Protein AF-A0A2D9HUC7-F1 (afdb_monomer)

Radius of gyration: 32.08 Å; Cα contacts (8 Å, |Δi|>4): 71; chains: 1; bounding box: 80×39×80 Å

pLDDT: mean 80.87, std 11.05, range [47.53, 96.94]

Sequence (174 aa):
MLSDFITTWKFVIKRSLSHARLLVSVVIGVLLAAAILSGTVIYFNSLKEIALDASLDAMPSNDLDIVSKAVRGPTTVGEYEKVSNLIVGEATRNIGWFSKNLISGGSSATFFLTKPGKEDQAGKDNARAYFLFSSDLNEHAGLIDGGKIPDNSNNQRDQNSTLVIEALISEEAA

Solvent-accessible surface area (backbone atoms only — not comparable to full-atom values): 11154 Å² total; per-residue (Å²): 109,74,66,56,51,54,54,51,49,53,50,52,50,56,56,48,62,75,46,40,75,61,51,52,55,50,52,51,52,51,49,52,52,50,49,50,59,52,46,53,54,52,52,52,50,52,51,51,49,54,52,48,53,57,54,55,72,70,47,62,70,85,82,70,65,81,87,85,77,72,95,66,78,61,91,46,71,71,49,37,53,54,52,50,52,50,52,52,51,51,45,48,72,76,45,41,92,81,50,92,77,83,88,52,67,52,69,55,72,82,41,52,59,62,61,93,96,38,68,94,52,43,63,76,59,84,52,67,47,64,55,72,53,45,84,57,42,74,82,79,49,81,91,72,94,70,93,69,81,63,74,74,87,74,68,71,84,49,96,85,55,82,89,80,84,72,79,88,73,54,84,93,77,110

Mean predicted aligned er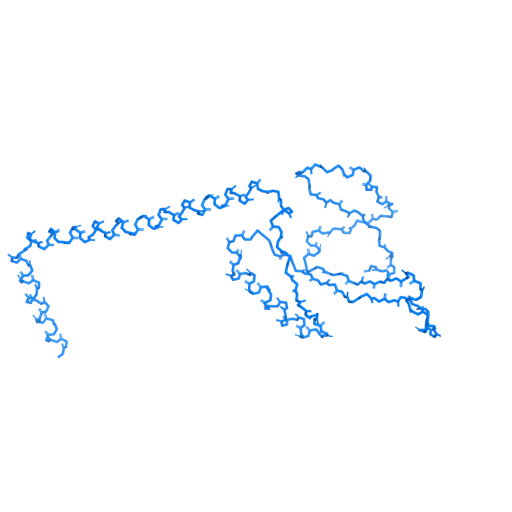ror: 13.74 Å

Structure (mmCIF, N/CA/C/O backbone):
data_AF-A0A2D9HUC7-F1
#
_entry.id   AF-A0A2D9HUC7-F1
#
loop_
_atom_site.group_PDB
_atom_site.id
_atom_site.type_symbol
_atom_site.label_atom_id
_atom_site.label_alt_id
_atom_site.label_comp_id
_atom_site.label_asym_id
_atom_site.label_entity_id
_atom_site.label_seq_id
_atom_site.pdbx_PDB_ins_code
_atom_site.Cartn_x
_atom_site.Cartn_y
_atom_site.Cartn_z
_atom_site.occupancy
_atom_site.B_iso_or_equiv
_atom_site.auth_seq_id
_atom_site.auth_comp_id
_atom_site.auth_asym_id
_atom_site.auth_atom_id
_atom_site.pdbx_PDB_model_num
ATOM 1 N N . MET A 1 1 ? -48.111 -18.598 19.010 1.00 60.09 1 MET A N 1
ATOM 2 C CA . MET A 1 1 ? -46.692 -18.184 18.877 1.00 60.09 1 MET A CA 1
ATOM 3 C C . MET A 1 1 ? -46.486 -16.686 19.090 1.00 60.09 1 MET A C 1
ATOM 5 O O . MET A 1 1 ? -45.913 -16.333 20.109 1.00 60.09 1 MET A O 1
ATOM 9 N N . LEU A 1 2 ? -46.966 -15.792 18.210 1.00 67.19 2 LEU A N 1
ATOM 10 C CA . LEU A 1 2 ? -46.852 -14.331 18.419 1.00 67.19 2 LEU A CA 1
ATOM 11 C C . LEU A 1 2 ? -47.667 -13.827 19.625 1.00 67.19 2 LEU A C 1
ATOM 13 O O . LEU A 1 2 ? -47.196 -12.984 20.383 1.00 67.19 2 LEU A O 1
ATOM 17 N N . SER A 1 3 ? -48.866 -14.381 19.832 1.00 73.56 3 SER A N 1
ATOM 18 C CA . SER A 1 3 ? -49.726 -14.083 20.985 1.00 73.56 3 SER A CA 1
ATOM 19 C C . SER A 1 3 ? -49.050 -14.432 22.309 1.00 73.56 3 SER A C 1
ATOM 21 O O . SER A 1 3 ? -49.000 -13.598 23.206 1.00 73.56 3 SER A O 1
ATOM 23 N N . ASP A 1 4 ? -48.466 -15.628 22.391 1.00 77.25 4 ASP A N 1
ATOM 24 C CA . ASP A 1 4 ? -47.838 -16.148 23.608 1.00 77.25 4 ASP A CA 1
ATOM 25 C C . ASP A 1 4 ? -46.614 -15.307 23.981 1.00 77.25 4 ASP A C 1
ATOM 27 O O . ASP A 1 4 ? -46.456 -14.924 25.137 1.00 77.25 4 ASP A O 1
ATOM 31 N N . PHE A 1 5 ? -45.817 -14.910 22.983 1.00 82.19 5 PHE A N 1
ATOM 32 C CA . PHE A 1 5 ? -44.678 -14.011 23.163 1.00 82.19 5 PHE A CA 1
ATOM 33 C C . PHE A 1 5 ? -45.097 -12.654 23.745 1.00 82.19 5 PHE A C 1
ATOM 35 O O . PHE A 1 5 ? -44.497 -12.178 24.707 1.00 82.19 5 PHE A O 1
ATOM 42 N N . ILE 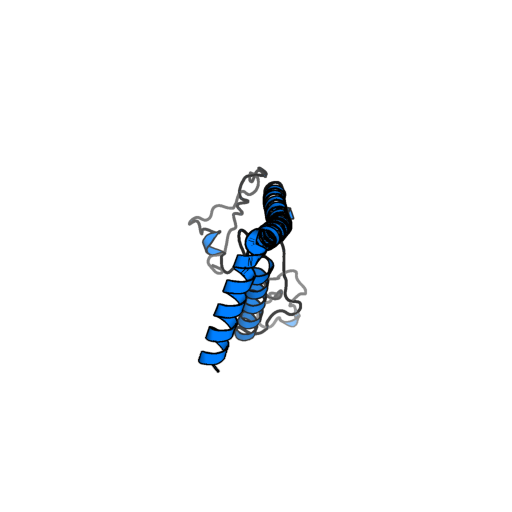A 1 6 ? -46.165 -12.048 23.219 1.00 83.75 6 ILE A N 1
ATOM 43 C CA . ILE A 1 6 ? -46.682 -10.756 23.698 1.00 83.75 6 ILE A CA 1
ATOM 44 C C . ILE A 1 6 ? -47.214 -10.873 25.133 1.00 83.75 6 ILE A C 1
ATOM 46 O O . ILE A 1 6 ? -47.007 -9.972 25.954 1.00 83.75 6 ILE A O 1
ATOM 50 N N . THR A 1 7 ? -47.883 -11.979 25.467 1.00 80.88 7 THR A N 1
ATOM 51 C CA . THR A 1 7 ? -48.396 -12.217 26.821 1.00 80.88 7 THR A CA 1
ATOM 52 C C . THR A 1 7 ? -47.258 -12.429 27.821 1.00 80.88 7 THR A C 1
ATOM 54 O O . THR A 1 7 ? -47.273 -11.827 28.898 1.00 80.88 7 THR A O 1
ATOM 57 N N . THR A 1 8 ? -46.230 -13.202 27.456 1.00 84.19 8 THR A N 1
ATOM 58 C CA . THR A 1 8 ? -45.024 -13.382 28.277 1.00 84.19 8 THR A CA 1
ATOM 59 C C . THR A 1 8 ? -44.275 -12.061 28.462 1.00 84.19 8 THR A C 1
ATOM 61 O O . THR A 1 8 ? -43.899 -11.721 29.584 1.00 84.19 8 THR A O 1
ATOM 64 N N . TRP A 1 9 ? -44.139 -11.255 27.407 1.00 84.31 9 TRP A N 1
ATOM 65 C CA . TRP A 1 9 ? -43.474 -9.950 27.456 1.00 84.31 9 TRP A CA 1
ATOM 66 C C . TRP A 1 9 ? -44.181 -8.967 28.396 1.00 84.31 9 TRP A C 1
ATOM 68 O O . TRP A 1 9 ? -43.540 -8.306 29.216 1.00 84.31 9 TRP A O 1
ATOM 78 N N . LYS A 1 10 ? -45.520 -8.921 28.363 1.00 83.06 10 LYS A N 1
ATOM 79 C CA . LYS A 1 10 ? -46.316 -8.134 29.321 1.00 83.06 10 LYS A CA 1
ATOM 80 C C . LYS A 1 10 ? -46.070 -8.562 30.768 1.00 83.06 10 LYS A C 1
ATOM 82 O O . LYS A 1 10 ? -46.000 -7.706 31.652 1.00 83.06 10 LYS A O 1
ATOM 87 N N . PHE A 1 11 ? -45.927 -9.862 31.019 1.00 82.56 11 PHE A N 1
ATOM 88 C CA . PHE A 1 11 ? -45.683 -10.386 32.362 1.00 82.56 11 PHE A CA 1
ATOM 89 C C . PHE A 1 11 ? -44.276 -10.037 32.871 1.00 82.56 11 PHE A C 1
ATOM 91 O O . PHE A 1 11 ? -44.123 -9.607 34.016 1.00 82.56 11 PHE A O 1
ATOM 98 N N . VAL A 1 12 ? -43.261 -10.141 32.005 1.00 82.81 12 VAL A N 1
ATOM 99 C CA . VAL A 1 12 ? -41.871 -9.762 32.308 1.00 82.81 12 VAL A CA 1
ATOM 100 C C . VAL A 1 12 ? -41.762 -8.268 32.607 1.00 82.81 12 VAL A C 1
ATOM 102 O O . VAL A 1 12 ? -41.194 -7.905 33.634 1.00 82.81 12 VAL A O 1
ATOM 105 N N . ILE A 1 13 ? -42.372 -7.402 31.789 1.00 82.94 13 ILE A N 1
ATOM 106 C CA . ILE A 1 13 ? -42.392 -5.951 32.037 1.00 82.94 13 ILE A CA 1
ATOM 107 C C . ILE A 1 13 ? -43.073 -5.638 33.375 1.00 82.94 13 ILE A C 1
ATOM 109 O O . ILE A 1 13 ? -42.517 -4.905 34.192 1.00 82.94 13 ILE A O 1
ATOM 113 N N . LYS A 1 14 ? -44.253 -6.214 33.640 1.00 80.94 14 LYS A N 1
ATOM 114 C CA . LYS A 1 14 ? -45.001 -5.959 34.883 1.00 80.94 14 LYS A CA 1
ATOM 115 C C . LYS A 1 14 ? -44.211 -6.388 36.126 1.00 80.94 14 LYS A C 1
ATOM 117 O O . LYS A 1 14 ? -44.206 -5.676 37.128 1.00 80.94 14 LYS A O 1
ATOM 122 N N . ARG A 1 15 ? -43.501 -7.519 36.050 1.00 77.19 15 ARG A N 1
ATOM 123 C CA . ARG A 1 15 ? -42.634 -8.024 37.128 1.00 77.19 15 ARG A CA 1
ATOM 124 C C . ARG A 1 15 ? -41.344 -7.207 37.280 1.00 77.19 15 ARG A C 1
ATOM 126 O O . ARG A 1 15 ? -40.914 -6.967 38.403 1.00 77.19 15 ARG A O 1
ATOM 133 N N . SER A 1 16 ? -40.780 -6.732 36.173 1.00 77.81 16 SER A N 1
ATOM 134 C CA . SER A 1 16 ? -39.625 -5.826 36.121 1.00 77.81 16 SER A CA 1
ATOM 135 C C . SER A 1 16 ? -39.923 -4.480 36.797 1.00 77.81 16 SER A C 1
ATOM 137 O O . SER A 1 16 ? -39.138 -4.017 37.623 1.00 77.81 16 SER A O 1
ATOM 139 N N . LEU A 1 17 ? -41.098 -3.889 36.541 1.00 77.44 17 LEU A N 1
ATOM 140 C CA . LEU A 1 17 ? -41.557 -2.658 37.204 1.00 77.44 17 LEU A CA 1
ATOM 141 C C . LEU A 1 17 ? -41.738 -2.825 38.722 1.00 77.44 17 LEU A C 1
ATOM 143 O O . LEU A 1 17 ? -41.440 -1.902 39.475 1.00 77.44 17 LEU A O 1
ATOM 147 N N . SER A 1 18 ? -42.161 -4.006 39.186 1.00 79.06 18 SER A N 1
ATOM 148 C CA . SER A 1 18 ? -42.332 -4.287 40.620 1.00 79.06 18 SER A CA 1
ATOM 149 C C . SER A 1 18 ? -41.013 -4.301 41.408 1.00 79.06 18 SER A C 1
ATOM 151 O O . SER A 1 18 ? -41.028 -4.083 42.617 1.00 79.06 18 SER A O 1
ATOM 153 N N . HIS A 1 19 ? -39.876 -4.534 40.744 1.00 80.94 19 HIS A N 1
ATOM 154 C CA . HIS A 1 19 ? -38.532 -4.489 41.336 1.00 80.94 19 HIS A CA 1
ATOM 155 C C . HIS A 1 19 ? -37.618 -3.483 40.616 1.00 80.94 19 HIS A C 1
ATOM 157 O O . HIS A 1 19 ? -36.405 -3.686 40.514 1.00 80.94 19 HIS A O 1
ATOM 163 N N . ALA A 1 20 ? -38.187 -2.369 40.141 1.00 80.81 20 ALA A N 1
ATOM 164 C CA . ALA A 1 20 ? -37.488 -1.382 39.316 1.00 80.81 20 ALA A CA 1
ATOM 165 C C . ALA A 1 20 ? -36.188 -0.854 39.948 1.00 80.81 20 ALA A C 1
ATOM 167 O O . ALA A 1 20 ? -35.207 -0.634 39.246 1.00 80.81 20 ALA A O 1
ATOM 168 N N . ARG A 1 21 ? -36.136 -0.706 41.279 1.00 85.88 21 ARG A N 1
ATOM 169 C CA . ARG A 1 21 ? -34.955 -0.176 41.981 1.00 85.88 21 ARG A CA 1
ATOM 170 C C . ARG A 1 21 ? -33.719 -1.078 41.849 1.00 85.88 21 ARG A C 1
ATOM 172 O O . ARG A 1 21 ? -32.621 -0.565 41.659 1.00 85.88 21 ARG A O 1
ATOM 179 N N . LEU A 1 22 ? -33.896 -2.401 41.912 1.00 87.31 22 LEU A N 1
ATOM 180 C CA . LEU A 1 22 ? -32.797 -3.356 41.711 1.00 87.31 22 LEU A CA 1
ATOM 181 C C . LEU A 1 22 ? -32.385 -3.416 40.240 1.00 87.31 22 LEU A C 1
ATOM 183 O O . LEU A 1 22 ? -31.197 -3.424 39.931 1.00 87.31 22 LEU A O 1
ATOM 187 N N . LEU A 1 23 ? -33.361 -3.403 39.333 1.00 87.81 23 LEU A N 1
ATOM 188 C CA . LEU A 1 23 ? -33.095 -3.503 37.903 1.00 87.81 23 LEU A CA 1
ATOM 189 C C . LEU A 1 23 ? -32.351 -2.276 37.371 1.00 87.81 23 LEU A C 1
ATOM 191 O O . LEU A 1 23 ? -31.375 -2.431 36.645 1.00 87.81 23 LEU A O 1
ATOM 195 N N . VAL A 1 24 ? -32.745 -1.070 37.789 1.00 89.62 24 VAL A N 1
ATOM 196 C CA . VAL A 1 24 ? -32.041 0.173 37.435 1.00 89.62 24 VAL A CA 1
ATOM 197 C C . VAL A 1 24 ? -30.585 0.124 37.901 1.00 89.62 24 VAL A C 1
ATOM 199 O O . VAL A 1 24 ? -29.693 0.452 37.124 1.00 89.62 24 VAL A O 1
ATOM 202 N N . SER A 1 25 ? -30.319 -0.352 39.123 1.00 93.19 25 SER A N 1
ATOM 203 C CA . SER A 1 25 ? -28.945 -0.486 39.626 1.00 93.19 25 SER A CA 1
ATOM 204 C C . SER A 1 25 ? -28.101 -1.450 38.786 1.00 93.19 25 SER A C 1
ATOM 206 O O . SER A 1 25 ? -26.932 -1.169 38.529 1.00 93.19 25 SER A O 1
ATOM 208 N N . VAL A 1 26 ? -28.674 -2.575 38.350 1.00 92.75 26 VAL A N 1
ATOM 209 C CA . VAL A 1 26 ? -27.978 -3.559 37.505 1.00 92.75 26 VAL A CA 1
ATOM 210 C C . VAL A 1 26 ? -27.717 -2.983 36.114 1.00 92.75 26 VAL A C 1
ATOM 212 O O . VAL A 1 26 ? -26.601 -3.079 35.612 1.00 92.75 26 VAL A O 1
ATOM 215 N N . VAL A 1 27 ? -28.716 -2.337 35.507 1.00 94.69 27 VAL A N 1
ATOM 216 C CA . VAL A 1 27 ? -28.594 -1.732 34.173 1.00 94.69 27 VAL A CA 1
ATOM 217 C C . VAL A 1 27 ? -27.531 -0.637 34.157 1.00 94.69 27 VAL A C 1
ATOM 219 O O . VAL A 1 27 ? -26.724 -0.602 33.233 1.00 94.69 27 VAL A O 1
ATOM 222 N N . ILE A 1 28 ? -27.475 0.213 35.187 1.00 96.50 28 ILE A N 1
ATOM 223 C CA . ILE A 1 28 ? -26.427 1.236 35.317 1.00 96.50 28 ILE A CA 1
ATOM 224 C C . ILE A 1 28 ? -25.044 0.585 35.410 1.00 96.50 28 ILE A C 1
ATOM 226 O O . ILE A 1 28 ? -24.126 1.027 34.726 1.00 96.50 28 ILE A O 1
ATOM 230 N N . GLY A 1 29 ? -24.890 -0.479 36.205 1.00 96.44 29 GLY A N 1
ATOM 231 C CA . GLY A 1 29 ? -23.619 -1.199 36.319 1.00 96.44 29 GLY A CA 1
ATOM 232 C C . GLY A 1 29 ? -23.163 -1.812 34.993 1.00 96.44 29 GLY A C 1
ATOM 233 O O . GLY A 1 29 ? -22.006 -1.660 34.610 1.00 96.44 29 GLY A O 1
ATOM 234 N N . VAL A 1 30 ? -24.082 -2.445 34.258 1.00 96.56 30 VAL A N 1
ATOM 235 C CA . VAL A 1 30 ? -23.797 -3.018 32.933 1.00 96.56 30 VAL A CA 1
ATOM 236 C C . VAL A 1 30 ? -23.448 -1.926 31.921 1.00 96.56 30 VAL A C 1
ATOM 238 O O . VAL A 1 30 ? -22.483 -2.086 31.181 1.00 96.56 30 VAL A O 1
ATOM 241 N N . LEU A 1 31 ? -24.178 -0.805 31.908 1.00 96.94 31 LEU A N 1
ATOM 242 C CA . LEU A 1 31 ? -23.880 0.331 31.032 1.00 96.94 31 LEU A CA 1
ATOM 243 C C . LEU A 1 31 ? -22.513 0.936 31.334 1.00 96.94 31 LEU A C 1
ATOM 245 O O . LEU A 1 31 ? -21.751 1.189 30.409 1.00 96.94 31 LEU A O 1
ATOM 249 N N . LEU A 1 32 ? -22.187 1.137 32.612 1.00 96.50 32 LEU A N 1
ATOM 250 C CA . LEU A 1 32 ? -20.893 1.666 33.026 1.00 96.50 32 LEU A CA 1
ATOM 251 C C . LEU A 1 32 ? -19.760 0.721 32.604 1.00 96.50 32 LEU A C 1
ATOM 253 O O . LEU A 1 32 ? -18.780 1.163 32.012 1.00 96.50 32 LEU A O 1
ATOM 257 N N . ALA A 1 33 ? -19.915 -0.582 32.851 1.00 96.19 33 ALA A N 1
ATOM 258 C CA . ALA A 1 33 ? -18.937 -1.586 32.449 1.00 96.19 33 ALA A CA 1
ATOM 259 C C . ALA A 1 33 ? -18.764 -1.635 30.922 1.00 96.19 33 ALA A C 1
ATOM 261 O O . ALA A 1 33 ? -17.635 -1.634 30.436 1.00 96.19 33 ALA A O 1
ATOM 262 N N . ALA A 1 34 ? -19.863 -1.623 30.163 1.00 95.81 34 ALA A N 1
ATOM 263 C CA . ALA A 1 34 ? -19.833 -1.614 28.702 1.00 95.81 34 ALA A CA 1
ATOM 264 C C . ALA A 1 34 ? -19.201 -0.328 28.147 1.00 95.81 34 ALA A C 1
ATOM 266 O O . ALA A 1 34 ? -18.400 -0.394 27.216 1.00 95.81 34 ALA A O 1
ATOM 267 N N . ALA A 1 35 ? -19.512 0.828 28.739 1.00 96.00 35 ALA A N 1
ATOM 268 C CA . ALA A 1 35 ? -18.949 2.114 28.348 1.00 96.00 35 ALA A CA 1
ATOM 269 C C . ALA A 1 35 ? -17.443 2.180 28.613 1.00 96.00 35 ALA A C 1
ATOM 271 O O . ALA A 1 35 ? -16.702 2.630 27.747 1.00 96.00 35 ALA A O 1
ATOM 272 N N . ILE A 1 36 ? -16.976 1.695 29.768 1.00 95.81 36 ILE A N 1
ATOM 273 C CA . ILE A 1 36 ? -15.542 1.637 30.078 1.00 95.81 36 ILE A CA 1
ATOM 274 C C . ILE A 1 36 ? -14.841 0.664 29.124 1.00 95.81 36 ILE A C 1
ATOM 276 O O . ILE A 1 36 ? -13.861 1.038 28.485 1.00 95.81 36 ILE A O 1
ATOM 280 N N . LEU A 1 37 ? -15.369 -0.555 28.965 1.00 94.94 37 LEU A N 1
ATOM 281 C CA . LEU A 1 37 ? -14.758 -1.582 28.118 1.00 94.94 37 LEU A CA 1
ATOM 282 C C . LEU A 1 37 ? -14.671 -1.137 26.650 1.00 94.94 37 LEU A C 1
ATOM 284 O O . LEU A 1 37 ? -13.626 -1.285 26.021 1.00 94.94 37 LEU A O 1
ATOM 288 N N . SER A 1 38 ? -15.746 -0.555 26.112 1.00 95.88 38 SER A N 1
ATOM 289 C CA . SER A 1 38 ? -15.761 -0.036 24.741 1.00 95.88 38 SER A CA 1
ATOM 290 C C . SER A 1 38 ? -14.935 1.244 24.607 1.00 95.88 38 SER A C 1
ATOM 292 O O . SER A 1 38 ? -14.229 1.420 23.617 1.00 95.88 38 SER A O 1
ATOM 294 N N . GLY A 1 39 ? -15.017 2.140 25.590 1.00 94.69 39 GLY A N 1
ATOM 295 C CA . GLY A 1 39 ? -14.351 3.438 25.570 1.00 94.69 39 GLY A CA 1
ATOM 296 C C . GLY A 1 39 ? -12.834 3.311 25.584 1.00 94.69 39 GLY A C 1
ATOM 297 O O . GLY A 1 39 ? -12.167 3.970 24.793 1.00 94.69 39 GLY A O 1
ATOM 298 N N . THR A 1 40 ? -12.280 2.421 26.414 1.00 94.75 40 THR A N 1
ATOM 299 C CA . THR A 1 40 ? -10.829 2.194 26.469 1.00 94.75 40 THR A CA 1
ATOM 300 C C . THR A 1 40 ? -10.288 1.638 25.155 1.00 94.75 40 THR A C 1
ATOM 302 O O . THR A 1 40 ? -9.250 2.105 24.693 1.00 94.75 40 THR A O 1
ATOM 305 N N . VAL A 1 41 ? -10.986 0.684 24.528 1.00 94.50 41 VAL A N 1
ATOM 306 C CA . VAL A 1 41 ? -10.555 0.106 23.244 1.00 94.50 41 VAL A CA 1
ATOM 307 C C . VAL A 1 41 ? -10.551 1.164 22.143 1.00 94.50 41 VAL A C 1
ATOM 309 O O . VAL A 1 41 ? -9.572 1.273 21.408 1.00 94.50 41 VAL A O 1
ATOM 312 N N . ILE A 1 42 ? -11.614 1.970 22.050 1.00 94.44 42 ILE A N 1
ATOM 313 C CA . ILE A 1 42 ? -11.708 3.043 21.052 1.00 94.44 42 ILE A CA 1
ATOM 314 C C . ILE A 1 42 ? -10.616 4.088 21.294 1.00 94.44 42 ILE A C 1
ATOM 316 O O . ILE A 1 42 ? -9.854 4.389 20.383 1.00 94.44 42 ILE A O 1
ATOM 320 N N . TYR A 1 43 ? -10.485 4.578 22.529 1.00 95.25 43 TYR A N 1
ATOM 321 C CA . TYR A 1 43 ? -9.480 5.576 22.896 1.00 95.25 43 TYR A CA 1
ATOM 322 C C . TYR A 1 43 ? -8.055 5.109 22.580 1.00 95.25 43 TYR A C 1
ATOM 324 O O . TYR A 1 43 ? -7.281 5.843 21.969 1.00 95.25 43 TYR A O 1
ATOM 332 N N . PHE A 1 44 ? -7.710 3.876 22.964 1.0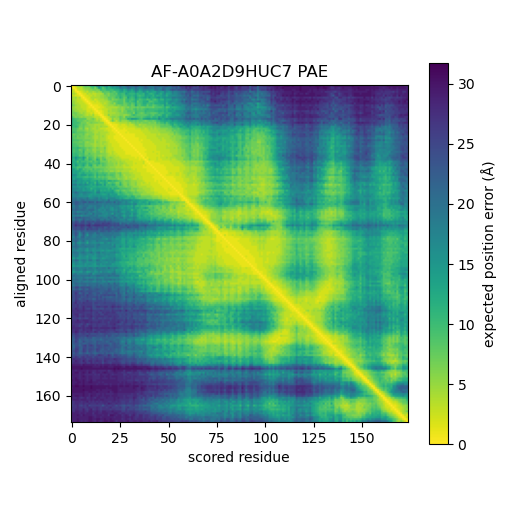0 94.00 44 PHE A N 1
ATOM 333 C CA . PHE A 1 44 ? -6.380 3.328 22.711 1.00 94.00 44 PHE A CA 1
ATOM 334 C C . PHE A 1 44 ? -6.110 3.151 21.216 1.00 94.00 44 PHE A C 1
ATOM 336 O O . PHE A 1 44 ? -5.021 3.483 20.752 1.00 94.00 44 PHE A O 1
ATOM 343 N N . ASN A 1 45 ? -7.096 2.670 20.453 1.00 92.56 45 ASN A N 1
ATOM 344 C CA . ASN A 1 45 ? -6.958 2.536 19.005 1.00 92.56 45 ASN A CA 1
ATOM 345 C C . ASN A 1 45 ? -6.731 3.892 18.335 1.00 92.56 45 ASN A C 1
ATOM 347 O O . ASN A 1 45 ? -5.803 4.002 17.540 1.00 92.56 45 ASN A O 1
ATOM 351 N N . SER A 1 46 ? -7.493 4.923 18.708 1.00 93.56 46 SER A N 1
ATOM 352 C CA . SER A 1 46 ? -7.307 6.274 18.173 1.00 93.56 46 SER A CA 1
ATOM 353 C C . SER A 1 46 ? -5.942 6.856 18.536 1.00 93.56 46 SER A C 1
ATOM 355 O O . SER A 1 46 ? -5.274 7.431 17.685 1.00 93.56 46 SER A O 1
ATOM 357 N N . LEU A 1 47 ? -5.482 6.677 19.779 1.00 94.25 47 LEU A N 1
ATOM 358 C CA . LEU A 1 47 ? -4.160 7.156 20.186 1.00 94.25 47 LEU A CA 1
ATOM 359 C C . LEU A 1 47 ? -3.039 6.443 19.417 1.00 94.25 47 LEU A C 1
ATOM 361 O O . LEU A 1 47 ? -2.073 7.081 19.006 1.00 94.25 47 LEU A O 1
ATOM 365 N N . LYS A 1 48 ? -3.178 5.130 19.200 1.00 90.19 48 LYS A N 1
ATOM 366 C CA . LYS A 1 48 ? -2.231 4.334 18.411 1.00 90.19 48 LYS A CA 1
ATOM 367 C C . LYS A 1 48 ? -2.190 4.791 16.954 1.00 90.19 48 LYS A C 1
ATOM 369 O O . LYS A 1 48 ? -1.111 4.860 16.384 1.00 90.19 48 LYS A O 1
ATOM 374 N N . GLU A 1 49 ? -3.345 5.079 16.365 1.00 89.94 49 GLU A N 1
ATOM 375 C CA . GLU A 1 49 ? -3.461 5.567 14.990 1.00 89.94 49 GLU A CA 1
ATOM 376 C C . GLU A 1 49 ? -2.791 6.934 14.825 1.00 89.94 49 GLU A C 1
ATOM 378 O O . GLU A 1 49 ? -1.928 7.079 13.967 1.00 89.94 49 GLU A O 1
ATOM 383 N N . ILE A 1 50 ? -3.071 7.885 15.723 1.00 92.44 50 ILE A N 1
ATOM 384 C CA . ILE A 1 50 ? -2.419 9.206 15.731 1.00 92.44 50 ILE A CA 1
ATOM 385 C C . ILE A 1 50 ? -0.902 9.073 15.910 1.00 92.44 50 ILE A C 1
ATOM 387 O O . ILE A 1 50 ? -0.128 9.751 15.241 1.00 92.44 50 ILE A O 1
ATOM 391 N N . ALA A 1 51 ? -0.460 8.201 16.819 1.00 91.75 51 ALA A N 1
ATOM 392 C CA . ALA A 1 51 ? 0.963 7.982 17.050 1.00 91.75 51 ALA A CA 1
ATOM 393 C C . ALA A 1 51 ? 1.654 7.325 15.846 1.00 91.75 51 ALA A C 1
ATOM 395 O O . ALA A 1 51 ? 2.805 7.651 15.562 1.00 91.75 51 ALA A O 1
ATOM 396 N N . LEU A 1 52 ? 0.974 6.408 15.150 1.00 88.75 52 LEU A N 1
ATOM 397 C CA . LEU A 1 52 ? 1.489 5.775 13.940 1.00 88.75 52 LEU A CA 1
ATOM 398 C C . LEU A 1 52 ? 1.635 6.802 12.821 1.00 88.75 52 LEU A C 1
ATOM 400 O O . LEU A 1 52 ? 2.708 6.884 12.239 1.00 88.75 52 LEU A O 1
ATOM 404 N N . ASP A 1 53 ? 0.602 7.604 12.578 1.00 87.31 53 ASP A N 1
ATOM 405 C CA . ASP A 1 53 ? 0.606 8.650 11.554 1.00 87.31 53 ASP A CA 1
ATOM 406 C C . ASP A 1 53 ? 1.739 9.658 11.797 1.00 87.31 53 ASP A C 1
ATOM 408 O O . ASP A 1 53 ? 2.594 9.868 10.941 1.00 87.31 53 ASP A O 1
ATOM 412 N N . ALA A 1 54 ? 1.863 10.151 13.034 1.00 88.50 54 ALA A N 1
ATOM 413 C CA . ALA A 1 54 ? 2.955 11.042 13.424 1.00 88.50 54 ALA A CA 1
ATOM 414 C C . ALA A 1 54 ? 4.347 10.394 13.293 1.00 88.50 54 ALA A C 1
ATOM 416 O O . ALA A 1 54 ? 5.320 11.077 12.979 1.00 88.50 54 ALA A O 1
ATOM 417 N N . SER A 1 55 ? 4.461 9.086 13.549 1.00 87.88 55 SER A N 1
ATOM 418 C CA . SER A 1 55 ? 5.732 8.363 13.411 1.00 87.88 55 SER A CA 1
ATOM 419 C C . SER A 1 55 ? 6.109 8.147 11.947 1.00 87.88 55 SER A C 1
ATOM 421 O O . SER A 1 55 ? 7.286 8.248 11.610 1.00 87.88 55 SER A O 1
ATOM 423 N N . LEU A 1 56 ? 5.126 7.855 11.089 1.00 85.62 56 LEU A N 1
ATOM 424 C CA . LEU A 1 56 ? 5.323 7.705 9.650 1.00 85.62 56 LEU A CA 1
ATOM 425 C C . LEU A 1 56 ? 5.692 9.053 9.017 1.00 85.62 56 LEU A C 1
ATOM 427 O O . LEU A 1 56 ? 6.666 9.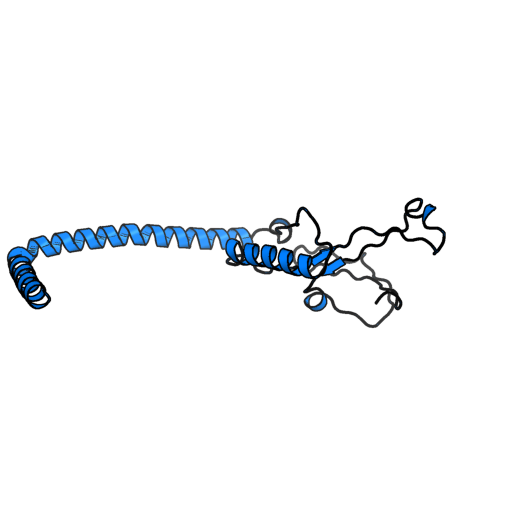121 8.282 1.00 85.62 56 LEU A O 1
ATOM 431 N N . ASP A 1 57 ? 5.004 10.142 9.359 1.00 83.69 57 ASP A N 1
ATOM 432 C CA . ASP A 1 57 ? 5.304 11.472 8.807 1.00 83.69 57 ASP A CA 1
ATOM 433 C C . ASP A 1 57 ? 6.673 12.030 9.238 1.00 83.69 57 ASP A C 1
ATOM 435 O O . ASP A 1 57 ? 7.245 12.871 8.545 1.00 83.69 57 ASP A O 1
ATOM 439 N N . ALA A 1 58 ? 7.220 11.573 10.368 1.00 86.38 58 ALA A N 1
ATOM 440 C CA . ALA A 1 58 ? 8.542 11.983 10.838 1.00 86.38 58 ALA A CA 1
ATOM 441 C C . ALA A 1 58 ? 9.705 11.234 10.157 1.00 86.38 58 ALA A C 1
ATOM 443 O O . ALA A 1 58 ? 10.855 11.667 10.277 1.00 86.38 58 ALA A O 1
ATOM 444 N N . MET A 1 59 ? 9.445 10.108 9.483 1.00 82.88 59 MET A N 1
ATOM 445 C CA . MET A 1 59 ? 10.477 9.334 8.789 1.00 82.88 59 MET A CA 1
ATOM 446 C C . MET A 1 59 ? 10.717 9.867 7.368 1.00 82.88 59 MET A C 1
ATOM 448 O O . MET A 1 59 ? 9.777 10.284 6.692 1.00 82.88 59 MET A O 1
ATOM 452 N N . PRO A 1 60 ? 11.969 9.843 6.875 1.00 78.69 60 PRO A N 1
ATOM 453 C CA . PRO A 1 60 ? 12.257 10.203 5.493 1.00 78.69 60 PRO A CA 1
ATOM 454 C C . PRO A 1 60 ? 11.581 9.215 4.531 1.00 78.69 60 PRO A C 1
ATOM 456 O O . PRO A 1 60 ? 11.623 8.006 4.750 1.00 78.69 60 PRO A O 1
ATOM 459 N N . SER A 1 61 ? 11.003 9.720 3.436 1.00 71.62 61 SER A N 1
ATOM 460 C CA . SER A 1 61 ? 10.165 8.930 2.514 1.00 71.62 61 SER A CA 1
ATOM 461 C C . SER A 1 61 ? 10.834 7.646 2.009 1.00 71.62 61 SER A C 1
ATOM 463 O O . SER A 1 61 ? 10.189 6.610 1.925 1.00 71.62 61 SER A O 1
ATOM 465 N N . ASN A 1 62 ? 12.144 7.688 1.753 1.00 71.62 62 ASN A N 1
ATOM 466 C CA . ASN A 1 62 ? 12.908 6.550 1.234 1.00 71.62 62 ASN A CA 1
ATOM 467 C C . ASN A 1 62 ? 13.020 5.369 2.223 1.00 71.62 62 ASN A C 1
ATOM 469 O O . ASN A 1 62 ? 13.277 4.245 1.801 1.00 71.62 62 ASN A O 1
ATOM 473 N N . ASP A 1 63 ? 12.827 5.604 3.525 1.00 77.44 63 ASP A N 1
ATOM 474 C CA . ASP A 1 63 ? 12.867 4.548 4.549 1.00 77.44 63 ASP A CA 1
ATOM 475 C C . ASP A 1 63 ? 11.490 3.883 4.754 1.00 77.44 63 ASP A C 1
ATOM 477 O O . ASP A 1 63 ? 11.393 2.836 5.396 1.00 77.44 63 ASP A O 1
ATOM 481 N N . LEU A 1 64 ? 10.428 4.471 4.191 1.00 79.56 64 LEU A N 1
ATOM 482 C CA . LEU A 1 64 ? 9.050 3.967 4.247 1.00 79.56 64 LEU A CA 1
ATOM 483 C C . LEU A 1 64 ? 8.635 3.218 2.974 1.00 79.56 64 LEU A C 1
ATOM 485 O O . LEU A 1 64 ? 7.540 2.652 2.920 1.00 79.56 64 LEU A O 1
ATOM 489 N N . ASP A 1 65 ? 9.497 3.199 1.958 1.00 80.81 65 ASP A N 1
ATOM 490 C CA . ASP A 1 65 ? 9.203 2.584 0.671 1.00 80.81 65 ASP A CA 1
ATOM 491 C C . ASP A 1 65 ? 9.187 1.053 0.774 1.00 80.81 65 ASP A C 1
ATOM 493 O O . ASP A 1 65 ? 10.190 0.388 1.054 1.00 80.81 65 ASP A O 1
ATOM 497 N N . ILE A 1 66 ? 8.024 0.462 0.494 1.00 80.50 66 ILE A N 1
ATOM 498 C CA . ILE A 1 66 ? 7.841 -0.990 0.460 1.00 80.50 66 ILE A CA 1
ATOM 499 C C . ILE A 1 66 ? 7.931 -1.464 -0.989 1.00 80.50 66 ILE A C 1
ATOM 501 O O . ILE A 1 66 ? 7.027 -1.251 -1.795 1.00 80.50 66 ILE A O 1
ATOM 505 N N . VAL A 1 67 ? 9.008 -2.180 -1.313 1.00 83.38 67 VAL A N 1
ATOM 506 C CA . VAL A 1 67 ? 9.200 -2.772 -2.642 1.00 83.38 67 VAL A CA 1
ATOM 507 C C . VAL A 1 67 ? 8.724 -4.222 -2.642 1.00 83.38 67 VAL A C 1
ATOM 509 O O . VAL A 1 67 ? 9.351 -5.097 -2.045 1.00 83.38 67 VAL A O 1
ATOM 512 N N . SER A 1 68 ? 7.642 -4.495 -3.370 1.00 80.62 68 SER A N 1
ATOM 513 C CA . SER A 1 68 ? 7.147 -5.854 -3.612 1.00 80.62 68 SER A CA 1
ATOM 514 C C . SER A 1 68 ? 7.488 -6.311 -5.030 1.00 80.62 68 SER A C 1
ATOM 516 O O . SER A 1 68 ? 7.325 -5.562 -5.992 1.00 80.62 68 SER A O 1
ATOM 518 N N . LYS A 1 69 ? 7.980 -7.548 -5.174 1.00 80.25 69 LYS A N 1
ATOM 519 C CA . LYS A 1 69 ? 8.328 -8.153 -6.469 1.00 80.25 69 LYS A CA 1
ATOM 520 C C . LYS A 1 69 ? 7.797 -9.578 -6.546 1.00 80.25 69 LYS A C 1
ATOM 522 O O . LYS A 1 69 ? 7.942 -10.356 -5.605 1.00 80.25 69 LYS A O 1
ATOM 527 N N . ALA A 1 70 ? 7.226 -9.940 -7.692 1.00 78.50 70 ALA A N 1
ATOM 528 C CA . ALA A 1 70 ? 6.847 -11.321 -7.961 1.00 78.50 70 ALA A CA 1
ATOM 529 C C . ALA A 1 70 ? 8.099 -12.203 -8.108 1.00 78.50 70 ALA A C 1
ATOM 531 O O . ALA A 1 70 ? 9.048 -11.832 -8.796 1.00 78.50 70 ALA A O 1
ATOM 532 N N . VAL A 1 71 ? 8.078 -13.398 -7.505 1.00 76.44 71 VAL A N 1
ATOM 533 C CA . VAL A 1 71 ? 9.181 -14.380 -7.595 1.00 76.44 71 VAL A CA 1
ATOM 534 C C . VAL A 1 71 ? 9.409 -14.838 -9.038 1.00 76.44 71 VAL A C 1
ATOM 536 O O . VAL A 1 71 ? 10.538 -15.105 -9.443 1.00 76.44 71 VAL A O 1
ATOM 539 N N . ARG A 1 72 ? 8.336 -14.913 -9.830 1.00 74.94 72 ARG A N 1
ATOM 540 C CA . ARG A 1 72 ? 8.386 -15.240 -11.253 1.00 74.94 72 ARG A CA 1
ATOM 541 C C . ARG A 1 72 ? 7.739 -14.115 -12.047 1.00 74.94 72 ARG A C 1
ATOM 543 O O . ARG A 1 72 ? 6.576 -13.791 -11.816 1.00 74.94 72 ARG A O 1
ATOM 550 N N . GLY A 1 73 ? 8.500 -13.549 -12.981 1.00 70.12 73 GLY A N 1
ATOM 551 C CA . GLY A 1 73 ? 7.991 -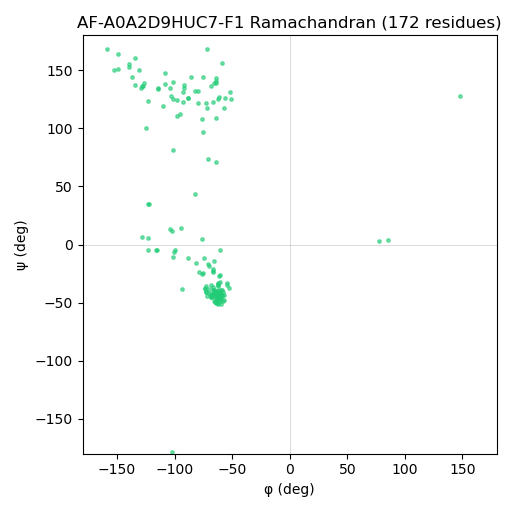12.552 -13.913 1.00 70.12 73 GLY A CA 1
ATOM 552 C C . GLY A 1 73 ? 6.949 -13.164 -14.860 1.00 70.12 73 GLY A C 1
ATOM 553 O O . GLY A 1 73 ? 7.139 -14.302 -15.304 1.00 70.12 73 GLY A O 1
ATOM 554 N N . PRO A 1 74 ? 5.855 -12.448 -15.159 1.00 77.88 74 PRO A N 1
ATOM 555 C CA . PRO A 1 74 ? 4.873 -12.889 -16.140 1.00 77.88 74 PRO A CA 1
ATOM 556 C C . PRO A 1 74 ? 5.514 -12.964 -17.527 1.00 77.88 74 PRO A C 1
ATOM 558 O O . PRO A 1 74 ? 6.320 -12.112 -17.896 1.00 77.88 74 PRO A O 1
ATOM 561 N N . THR A 1 75 ? 5.163 -13.993 -18.296 1.00 78.44 75 THR A N 1
ATOM 562 C CA . THR A 1 75 ? 5.715 -14.205 -19.648 1.00 78.44 75 THR A CA 1
ATOM 563 C C . THR A 1 75 ? 4.765 -13.769 -20.756 1.00 78.44 75 THR A C 1
ATOM 565 O O . THR A 1 75 ? 5.158 -13.675 -21.916 1.00 78.44 75 THR A O 1
ATOM 568 N N . THR A 1 76 ? 3.515 -13.477 -20.401 1.00 85.19 76 THR A N 1
ATOM 569 C CA . THR A 1 76 ? 2.467 -13.025 -21.317 1.00 85.19 76 THR A CA 1
ATOM 570 C C . THR A 1 76 ? 1.713 -11.839 -20.725 1.00 85.19 76 THR A C 1
ATOM 572 O O . THR A 1 76 ? 1.714 -11.634 -19.510 1.00 85.19 76 THR A O 1
ATOM 575 N N . VAL A 1 77 ? 1.021 -11.083 -21.579 1.00 84.56 77 VAL A N 1
ATOM 576 C CA . VAL A 1 77 ? 0.198 -9.936 -21.157 1.00 84.56 77 VAL A CA 1
ATOM 577 C C . VAL A 1 77 ? -0.910 -10.366 -20.186 1.00 84.56 77 VAL A C 1
ATOM 579 O O . VAL A 1 77 ? -1.108 -9.725 -19.160 1.00 84.56 77 VAL A O 1
ATOM 582 N N . GLY A 1 78 ? -1.579 -11.495 -20.449 1.00 87.38 78 GLY A N 1
ATOM 583 C CA . GLY A 1 78 ? -2.635 -12.004 -19.565 1.00 87.38 78 GLY A CA 1
ATOM 584 C C . GLY A 1 78 ? -2.114 -12.489 -18.206 1.00 87.38 78 GLY A C 1
ATOM 585 O O . GLY A 1 78 ? -2.768 -12.302 -17.182 1.00 87.38 78 GLY A O 1
ATOM 586 N N . GLU A 1 79 ? -0.916 -13.081 -18.162 1.00 86.19 79 GLU A N 1
ATOM 587 C CA . GLU A 1 79 ? -0.261 -13.392 -16.885 1.00 86.19 79 GLU A CA 1
ATOM 588 C C . GLU A 1 79 ? 0.140 -12.124 -16.134 1.00 86.19 79 GLU A C 1
ATOM 590 O O . GLU A 1 79 ? 0.000 -12.083 -14.912 1.00 86.19 79 GLU A O 1
ATOM 595 N N . TYR A 1 80 ? 0.617 -11.099 -16.849 1.00 85.75 80 TYR A N 1
ATOM 596 C CA . TYR A 1 80 ? 0.982 -9.821 -16.247 1.00 85.75 80 TYR A CA 1
ATOM 597 C C . TYR A 1 80 ? -0.216 -9.189 -15.555 1.00 85.75 80 TYR A C 1
ATOM 599 O O . TYR A 1 80 ? -0.120 -8.901 -14.369 1.00 85.75 80 TYR A O 1
ATOM 607 N N . GLU A 1 81 ? -1.348 -9.078 -16.248 1.00 88.06 81 GLU A N 1
ATOM 608 C CA . GLU A 1 81 ? -2.578 -8.517 -15.688 1.00 88.06 81 GLU A CA 1
ATOM 609 C C . GLU A 1 81 ? -3.048 -9.290 -14.447 1.00 88.06 81 GLU A C 1
ATOM 611 O O . GLU A 1 81 ? -3.433 -8.709 -13.434 1.00 88.06 81 GLU A O 1
ATOM 616 N N . LYS A 1 82 ? -2.962 -10.624 -14.475 1.00 88.81 82 LYS A N 1
ATOM 617 C CA . LYS A 1 82 ? -3.344 -11.450 -13.325 1.00 88.81 82 LYS A CA 1
ATOM 618 C C . LYS A 1 82 ? -2.438 -11.215 -12.114 1.00 88.81 82 LYS A C 1
ATOM 620 O O . LYS A 1 82 ? -2.928 -11.145 -10.988 1.00 88.81 82 LYS A O 1
ATOM 625 N N . VAL A 1 83 ? -1.125 -11.137 -12.333 1.00 88.50 83 VAL A N 1
ATOM 626 C CA . VAL A 1 83 ? -0.141 -10.931 -11.262 1.00 88.50 83 VAL A CA 1
ATOM 627 C C . VAL A 1 83 ? -0.204 -9.500 -10.733 1.00 88.50 83 VAL A C 1
ATOM 629 O O . VAL A 1 83 ? -0.210 -9.316 -9.518 1.00 88.50 83 VAL A O 1
ATOM 632 N N . SER A 1 84 ? -0.293 -8.497 -11.609 1.00 87.44 84 SER A N 1
ATOM 633 C CA . SER A 1 84 ? -0.374 -7.089 -11.214 1.00 87.44 84 SER A CA 1
ATOM 634 C C . SER A 1 84 ? -1.641 -6.815 -10.410 1.00 87.44 84 SER A C 1
ATOM 636 O O . SER A 1 84 ? -1.546 -6.251 -9.324 1.00 87.44 84 SER A O 1
ATOM 638 N N . ASN A 1 85 ? -2.799 -7.314 -10.854 1.00 89.38 85 ASN A N 1
ATOM 639 C CA . ASN A 1 85 ? -4.060 -7.160 -10.127 1.00 89.38 85 ASN A CA 1
ATOM 640 C C . ASN A 1 85 ? -4.026 -7.833 -8.752 1.00 89.38 85 ASN A C 1
ATOM 642 O O . ASN A 1 85 ? -4.596 -7.309 -7.797 1.00 89.38 85 ASN A O 1
ATOM 646 N N . LEU A 1 86 ? -3.344 -8.975 -8.624 1.00 89.75 86 LEU A N 1
ATOM 647 C CA . LEU A 1 86 ? -3.179 -9.643 -7.335 1.00 89.75 86 LEU A CA 1
ATOM 648 C C . LEU A 1 86 ? -2.276 -8.837 -6.394 1.00 89.75 86 LEU A C 1
ATOM 650 O O . LEU A 1 86 ? -2.627 -8.659 -5.232 1.00 89.75 86 LEU A O 1
ATOM 654 N N . ILE A 1 87 ? -1.141 -8.329 -6.885 1.00 88.31 87 ILE A N 1
ATOM 655 C CA . ILE A 1 87 ? -0.212 -7.521 -6.080 1.00 88.31 87 ILE A CA 1
ATOM 656 C C . ILE A 1 87 ? -0.876 -6.215 -5.643 1.00 88.31 87 ILE A C 1
ATOM 658 O O . ILE A 1 87 ? -0.860 -5.894 -4.457 1.00 88.31 87 ILE A O 1
ATOM 662 N N . VAL A 1 88 ? -1.476 -5.485 -6.585 1.00 88.62 88 VAL A N 1
ATOM 663 C CA . VAL A 1 88 ? -2.168 -4.220 -6.310 1.00 88.62 88 VAL A CA 1
ATOM 664 C C . VAL A 1 88 ? -3.343 -4.460 -5.368 1.00 88.62 88 VAL A C 1
ATOM 666 O O . VAL A 1 88 ? -3.459 -3.769 -4.363 1.00 88.62 88 VAL A O 1
ATOM 669 N N . GLY A 1 89 ? -4.159 -5.487 -5.618 1.00 90.25 89 GLY A N 1
ATOM 670 C CA . GLY A 1 89 ? -5.288 -5.831 -4.756 1.00 90.25 89 GLY A CA 1
ATOM 671 C C . GLY A 1 89 ? -4.872 -6.149 -3.318 1.00 90.25 89 GLY A C 1
ATOM 672 O O . GLY A 1 89 ? -5.488 -5.648 -2.377 1.00 90.25 89 GLY A O 1
ATOM 673 N N . GLU A 1 90 ? -3.807 -6.931 -3.130 1.00 89.88 90 GLU A N 1
ATOM 674 C CA . GLU A 1 90 ? -3.304 -7.281 -1.797 1.00 89.88 90 GLU A CA 1
ATOM 675 C C . GLU A 1 90 ? -2.659 -6.077 -1.090 1.00 89.88 90 GLU A C 1
ATOM 677 O O . GLU A 1 90 ? -2.857 -5.882 0.113 1.00 89.88 90 GLU A O 1
ATOM 682 N N . ALA A 1 91 ? -1.941 -5.228 -1.833 1.00 89.00 91 ALA A N 1
ATOM 683 C CA . ALA A 1 91 ? -1.378 -3.985 -1.314 1.00 89.00 91 ALA A CA 1
ATOM 684 C C . ALA A 1 91 ? -2.488 -3.028 -0.851 1.00 89.00 91 ALA A C 1
ATOM 686 O O . ALA A 1 91 ? -2.494 -2.595 0.302 1.00 89.00 91 ALA A O 1
ATOM 687 N N . THR A 1 92 ? -3.491 -2.767 -1.691 1.00 90.12 92 THR A N 1
ATOM 688 C CA . THR A 1 92 ? -4.631 -1.912 -1.331 1.00 90.12 92 THR A CA 1
ATOM 689 C C . THR A 1 92 ? -5.392 -2.466 -0.126 1.00 90.12 92 THR A C 1
ATOM 691 O O . THR A 1 92 ? -5.786 -1.705 0.755 1.00 90.12 92 THR A O 1
ATOM 694 N N . ARG A 1 93 ? -5.563 -3.789 -0.034 1.00 91.06 93 ARG A N 1
ATOM 695 C CA . ARG A 1 93 ? -6.299 -4.429 1.064 1.00 91.06 93 ARG A CA 1
ATOM 696 C C . ARG A 1 93 ? -5.594 -4.319 2.415 1.00 91.06 93 ARG A C 1
ATOM 698 O O . ARG A 1 93 ? -6.260 -4.084 3.419 1.00 91.06 93 ARG A O 1
ATOM 705 N N . ASN A 1 94 ? -4.279 -4.529 2.449 1.00 89.12 94 ASN A N 1
ATOM 706 C CA . ASN A 1 94 ? -3.536 -4.626 3.708 1.00 89.12 94 ASN A CA 1
ATOM 707 C C . ASN A 1 94 ? -2.927 -3.299 4.156 1.00 89.12 94 ASN A C 1
ATOM 709 O O . ASN A 1 94 ? -2.900 -3.015 5.355 1.00 89.12 94 ASN A O 1
ATOM 713 N N . ILE A 1 95 ? -2.429 -2.505 3.206 1.00 88.06 95 ILE A N 1
ATOM 714 C CA . ILE A 1 95 ? -1.679 -1.277 3.491 1.00 88.06 95 ILE A CA 1
ATOM 715 C C . ILE A 1 95 ? -2.284 -0.025 2.855 1.00 88.06 95 ILE A C 1
ATOM 717 O O . ILE A 1 95 ? -1.834 1.079 3.139 1.00 88.06 95 ILE A O 1
ATOM 721 N N . GLY A 1 96 ? -3.342 -0.163 2.050 1.00 86.00 96 GLY A N 1
ATOM 722 C CA . GLY A 1 96 ? -3.972 0.974 1.373 1.00 86.00 96 GLY A CA 1
ATOM 723 C C . GLY A 1 96 ? -4.530 2.038 2.320 1.00 86.00 96 GLY A C 1
ATOM 724 O O . GLY A 1 96 ? -4.584 3.201 1.949 1.00 86.00 96 GLY A O 1
ATOM 725 N N . TRP A 1 97 ? -4.895 1.674 3.553 1.00 84.38 97 TRP A N 1
ATOM 726 C CA . TRP A 1 97 ? -5.434 2.620 4.537 1.00 84.38 97 TRP A CA 1
ATOM 727 C C . TRP A 1 97 ? -4.394 3.607 5.100 1.00 84.38 97 TRP A C 1
ATOM 729 O O . TRP A 1 97 ? -4.795 4.624 5.653 1.00 84.38 97 TRP A O 1
ATOM 739 N N . PHE A 1 98 ? -3.090 3.338 4.950 1.00 83.06 98 PHE A N 1
ATOM 740 C CA . PHE A 1 98 ? -2.002 4.240 5.373 1.00 83.06 98 PHE A CA 1
ATOM 741 C C . PHE A 1 98 ? -0.970 4.519 4.269 1.00 83.06 98 PHE A C 1
ATOM 743 O O . PHE A 1 98 ? 0.060 5.143 4.516 1.00 83.06 98 PHE A O 1
ATOM 750 N N . SER A 1 99 ? -1.220 4.051 3.045 1.00 82.75 99 SER A N 1
ATOM 751 C CA . SER A 1 99 ? -0.356 4.304 1.894 1.00 82.75 99 SER A CA 1
ATOM 752 C C . SER A 1 99 ? -0.771 5.607 1.212 1.00 82.75 99 SER A C 1
ATOM 754 O O . SER A 1 99 ? -1.933 5.776 0.848 1.00 82.75 99 SER A O 1
ATOM 756 N N . LYS A 1 100 ? 0.180 6.532 1.024 1.00 80.62 100 LYS A N 1
ATOM 757 C CA . LYS A 1 100 ? -0.057 7.790 0.291 1.00 80.62 100 LYS A CA 1
ATOM 758 C C . LYS A 1 100 ? -0.160 7.568 -1.218 1.00 80.62 100 LYS A C 1
ATOM 760 O O . LYS A 1 100 ? -0.947 8.238 -1.877 1.00 80.62 100 LYS A O 1
ATOM 765 N N . ASN A 1 101 ? 0.648 6.658 -1.761 1.00 81.00 101 ASN A N 1
ATOM 766 C CA . ASN A 1 101 ? 0.659 6.335 -3.182 1.00 81.00 101 ASN A CA 1
ATOM 767 C C . ASN A 1 101 ? 1.133 4.891 -3.405 1.00 81.00 101 ASN A C 1
ATOM 769 O O . ASN A 1 101 ? 1.942 4.367 -2.636 1.00 81.00 101 ASN A O 1
ATOM 773 N N . LEU A 1 102 ? 0.651 4.268 -4.477 1.00 83.00 102 LEU A N 1
ATOM 774 C CA . LEU A 1 102 ? 1.060 2.945 -4.925 1.00 83.00 102 LEU A CA 1
ATOM 775 C C . LEU A 1 102 ? 1.523 3.048 -6.376 1.00 83.00 102 LEU A C 1
ATOM 777 O O . LEU A 1 102 ? 0.706 3.052 -7.289 1.00 83.00 102 LEU A O 1
ATOM 781 N N . ILE A 1 103 ? 2.838 3.086 -6.573 1.00 82.56 103 ILE A N 1
ATOM 782 C CA . ILE A 1 103 ? 3.428 3.132 -7.911 1.00 82.56 103 ILE A CA 1
ATOM 783 C C . ILE A 1 103 ? 3.618 1.703 -8.409 1.00 82.56 103 ILE A C 1
ATOM 785 O O . ILE A 1 103 ? 4.259 0.877 -7.752 1.00 82.56 103 ILE A O 1
ATOM 789 N N . SER A 1 104 ? 3.074 1.412 -9.589 1.00 84.31 104 SER A N 1
ATOM 790 C CA . SER A 1 104 ? 3.225 0.108 -10.235 1.00 84.31 104 SER A CA 1
ATOM 791 C C . SER A 1 104 ? 4.143 0.199 -11.449 1.00 84.31 104 SER A C 1
ATOM 793 O O . SER A 1 104 ? 4.062 1.124 -12.253 1.00 84.31 104 SER A O 1
ATOM 795 N N . GLY A 1 105 ? 5.024 -0.785 -11.606 1.00 83.94 105 GLY A N 1
ATOM 796 C CA . GLY A 1 105 ? 5.951 -0.823 -12.727 1.00 83.94 105 GLY A CA 1
ATOM 797 C C . GLY A 1 105 ? 6.488 -2.216 -12.998 1.00 83.94 105 GLY A C 1
ATOM 798 O O . GLY A 1 105 ? 6.308 -3.150 -12.213 1.00 83.94 105 GLY A O 1
ATOM 799 N N . GLY A 1 106 ? 7.144 -2.356 -14.139 1.00 82.62 106 GLY A N 1
ATOM 800 C CA . GLY A 1 106 ? 7.752 -3.598 -14.576 1.00 82.62 106 GLY A CA 1
ATOM 801 C C . GLY A 1 106 ? 9.105 -3.353 -15.218 1.00 82.62 106 GLY A C 1
ATOM 802 O O . GLY A 1 106 ? 9.390 -2.276 -15.737 1.00 82.62 106 GLY A O 1
ATOM 803 N N . SER A 1 107 ? 9.944 -4.381 -15.175 1.00 84.50 107 SER A N 1
ATOM 804 C CA . SER A 1 107 ? 11.204 -4.424 -15.905 1.00 84.50 107 SER A CA 1
ATOM 805 C C . SER A 1 107 ? 11.248 -5.712 -16.711 1.00 84.50 107 SER A C 1
ATOM 807 O O . SER A 1 107 ? 10.869 -6.777 -16.211 1.00 84.50 107 SER A O 1
ATOM 809 N N . SER A 1 108 ? 11.687 -5.619 -17.960 1.00 82.69 108 SER A N 1
ATOM 810 C CA . SER A 1 108 ? 11.941 -6.784 -18.793 1.00 82.69 108 SER A CA 1
ATOM 811 C C . SER A 1 108 ? 13.190 -7.532 -18.325 1.00 82.69 108 SER A C 1
ATOM 813 O O . SER A 1 108 ? 14.023 -7.020 -17.573 1.00 82.69 108 SER A O 1
ATOM 815 N N . ALA A 1 109 ? 13.378 -8.744 -18.848 1.00 80.88 109 ALA A N 1
ATOM 816 C CA . ALA A 1 109 ? 14.691 -9.374 -18.810 1.00 80.88 109 ALA A CA 1
ATOM 817 C C . ALA A 1 109 ? 15.734 -8.493 -19.525 1.00 80.88 109 ALA A C 1
ATOM 819 O O . ALA A 1 109 ? 15.397 -7.678 -20.389 1.00 80.88 109 ALA A O 1
ATOM 820 N N . THR A 1 110 ? 17.006 -8.670 -19.168 1.00 84.12 110 THR A N 1
ATOM 821 C CA . THR A 1 110 ? 18.116 -8.043 -19.888 1.00 84.12 110 THR A CA 1
ATOM 822 C C . THR A 1 110 ? 18.307 -8.727 -21.238 1.00 84.12 110 THR A C 1
ATOM 824 O O . THR A 1 110 ? 18.569 -9.927 -21.304 1.00 84.12 110 THR A O 1
ATOM 827 N N . PHE A 1 111 ? 18.205 -7.950 -22.308 1.00 85.50 111 PHE A N 1
ATOM 828 C CA . PHE A 1 111 ? 18.518 -8.346 -23.671 1.00 85.50 111 PHE A CA 1
ATOM 829 C C . PHE A 1 111 ? 19.976 -8.019 -23.983 1.00 85.50 111 PHE A C 1
ATOM 831 O O . PHE A 1 111 ? 20.466 -6.938 -23.654 1.00 85.50 111 PHE A O 1
ATOM 838 N N . PHE A 1 112 ? 20.666 -8.943 -24.642 1.00 87.31 112 PHE A N 1
ATOM 839 C CA . PHE A 1 112 ? 21.997 -8.700 -25.186 1.00 87.31 112 PHE A CA 1
ATOM 840 C C . PHE A 1 112 ? 21.864 -8.244 -26.633 1.00 87.31 112 PHE A C 1
ATOM 842 O O . PHE A 1 112 ? 21.266 -8.942 -27.453 1.00 87.31 112 PHE A O 1
ATOM 849 N N . LEU A 1 113 ? 22.394 -7.064 -26.934 1.00 83.62 113 LEU A N 1
ATOM 850 C CA . LEU A 1 113 ? 22.299 -6.471 -28.259 1.00 83.62 113 LEU A CA 1
ATOM 851 C C . LEU A 1 113 ? 23.386 -7.055 -29.163 1.00 83.62 113 LEU A C 1
ATOM 853 O O . LEU A 1 113 ? 24.554 -7.109 -28.797 1.00 83.62 113 LEU A O 1
ATOM 857 N N . THR A 1 114 ? 23.005 -7.480 -30.363 1.00 85.62 114 THR A N 1
ATOM 858 C CA . THR A 1 114 ? 23.941 -7.931 -31.398 1.00 85.62 114 THR A CA 1
ATOM 859 C C . THR A 1 114 ? 23.376 -7.631 -32.782 1.00 85.62 114 THR A C 1
ATOM 861 O O . THR A 1 114 ? 22.189 -7.340 -32.940 1.00 85.62 114 THR A O 1
ATOM 864 N N . LYS A 1 115 ? 24.233 -7.682 -33.802 1.00 85.12 115 LYS A N 1
ATOM 865 C CA . LYS A 1 115 ? 23.801 -7.549 -35.197 1.00 85.12 115 LYS A CA 1
ATOM 866 C C . LYS A 1 115 ? 23.119 -8.849 -35.649 1.00 85.12 115 LYS A C 1
ATOM 868 O O . LYS A 1 115 ? 23.606 -9.918 -35.276 1.00 85.12 115 LYS A O 1
ATOM 873 N N . PRO A 1 116 ? 22.069 -8.780 -36.489 1.00 85.44 116 PRO A N 1
ATOM 874 C CA . PRO A 1 116 ? 21.465 -9.973 -37.080 1.00 85.44 116 PRO A CA 1
ATOM 875 C C . PRO A 1 116 ? 22.525 -10.861 -37.753 1.00 85.44 116 PRO A C 1
ATOM 877 O O . PRO A 1 116 ? 23.363 -10.356 -38.505 1.00 85.44 116 PRO A O 1
ATOM 880 N N . GLY A 1 117 ? 22.517 -12.163 -37.461 1.00 88.62 117 GLY A N 1
ATOM 881 C CA . GLY A 1 117 ? 23.510 -13.133 -37.940 1.00 88.62 117 GLY A CA 1
ATOM 882 C C . GLY A 1 117 ? 24.785 -13.247 -37.090 1.00 88.62 117 GLY A C 1
ATOM 883 O O . GLY A 1 117 ? 25.710 -13.960 -37.482 1.00 88.62 117 GLY A O 1
ATOM 884 N N . LYS A 1 118 ? 24.869 -12.534 -35.958 1.00 87.69 118 LYS A N 1
ATOM 885 C CA . LYS A 1 118 ? 25.949 -12.638 -34.955 1.00 87.69 118 LYS A CA 1
ATOM 886 C C . LYS A 1 118 ? 25.406 -12.963 -33.563 1.00 87.69 118 LYS A C 1
ATOM 888 O O . LYS A 1 118 ? 25.897 -12.464 -32.546 1.00 87.69 118 LYS A O 1
ATOM 893 N N . GLU A 1 119 ? 24.354 -13.767 -33.501 1.00 87.56 119 GLU A N 1
ATOM 894 C CA . GLU A 1 119 ? 23.703 -14.178 -32.257 1.00 87.56 119 GLU A CA 1
ATOM 895 C C . GLU A 1 119 ? 24.660 -14.957 -31.340 1.00 87.56 119 GLU A C 1
ATOM 897 O O . GLU A 1 119 ? 24.569 -14.859 -30.121 1.00 87.56 119 GLU A O 1
ATOM 902 N N . ASP A 1 120 ? 25.660 -15.634 -31.911 1.00 87.81 120 ASP A N 1
ATOM 903 C CA . ASP A 1 120 ? 26.743 -16.317 -31.193 1.00 87.81 120 ASP A CA 1
ATOM 904 C C . ASP A 1 120 ? 27.681 -15.365 -30.420 1.00 87.81 120 ASP A C 1
ATOM 906 O O . ASP A 1 120 ? 28.496 -15.802 -29.597 1.00 87.81 120 ASP A O 1
ATOM 910 N N . GLN A 1 121 ? 27.612 -14.063 -30.709 1.00 83.88 121 GLN A N 1
ATOM 911 C CA . GLN A 1 121 ? 28.375 -13.011 -30.036 1.00 83.88 121 GLN A CA 1
ATOM 912 C C . GLN A 1 121 ? 27.545 -12.259 -28.991 1.00 83.88 121 GLN A C 1
ATOM 914 O O . GLN A 1 121 ? 28.116 -11.472 -28.236 1.00 83.88 121 GLN A O 1
ATOM 919 N N . ALA A 1 122 ? 26.238 -12.526 -28.897 1.00 82.81 122 ALA A N 1
ATOM 920 C CA . ALA A 1 122 ? 25.373 -11.908 -27.900 1.00 82.81 122 ALA A CA 1
ATOM 921 C C . ALA A 1 122 ? 25.905 -12.170 -26.479 1.00 82.81 122 ALA A C 1
ATOM 923 O O . ALA A 1 122 ? 26.167 -13.308 -26.091 1.00 82.81 122 ALA A O 1
ATOM 924 N N . GLY A 1 123 ? 26.096 -11.098 -25.708 1.00 81.88 123 GLY A N 1
ATOM 925 C CA . GLY A 1 123 ? 26.578 -11.158 -24.326 1.00 81.88 123 GLY A CA 1
ATOM 926 C C . GLY A 1 123 ? 28.078 -11.388 -24.154 1.00 81.88 123 GLY A C 1
ATOM 927 O O . GLY A 1 123 ? 28.539 -11.465 -23.015 1.00 81.88 123 GLY A O 1
ATOM 928 N N . LYS A 1 124 ? 28.851 -11.454 -25.251 1.00 85.00 124 LYS A N 1
ATOM 929 C CA . LYS A 1 124 ? 30.323 -11.373 -25.190 1.00 85.00 124 LYS A CA 1
ATOM 930 C C . LYS A 1 124 ? 30.811 -9.944 -24.954 1.00 85.00 124 LYS A C 1
ATOM 932 O O . LYS A 1 124 ? 31.907 -9.761 -24.430 1.00 85.00 124 LYS A O 1
ATOM 937 N N . ASP A 1 125 ? 30.016 -8.952 -25.335 1.00 82.88 125 ASP A N 1
ATOM 938 C CA . ASP A 1 125 ? 30.237 -7.552 -24.999 1.00 82.88 125 ASP A CA 1
ATOM 939 C C . ASP A 1 125 ? 29.308 -7.094 -23.856 1.00 82.88 125 ASP A C 1
ATOM 941 O O . ASP A 1 125 ? 28.538 -7.866 -23.275 1.00 82.88 125 ASP A O 1
ATOM 945 N N . ASN A 1 126 ? 29.411 -5.812 -23.502 1.00 77.31 126 ASN A N 1
ATOM 946 C CA . ASN A 1 126 ? 28.552 -5.185 -22.500 1.00 77.31 126 ASN A CA 1
ATOM 947 C C . ASN A 1 126 ? 27.337 -4.471 -23.113 1.00 77.31 126 ASN A C 1
ATOM 949 O O . ASN A 1 126 ? 26.682 -3.697 -22.414 1.00 77.31 126 ASN A O 1
ATOM 953 N N . ALA A 1 127 ? 27.013 -4.724 -24.385 1.00 80.38 127 ALA A N 1
ATOM 954 C CA . ALA A 1 127 ? 25.857 -4.125 -25.034 1.00 80.38 127 ALA A CA 1
ATOM 955 C C . ALA A 1 127 ? 24.581 -4.814 -24.529 1.00 80.38 127 ALA A C 1
ATOM 957 O O . ALA A 1 127 ? 24.190 -5.896 -24.971 1.00 80.38 127 ALA A O 1
ATOM 958 N N . ARG A 1 128 ? 23.947 -4.192 -23.534 1.00 82.56 128 ARG A N 1
ATOM 959 C CA . ARG A 1 128 ? 22.762 -4.711 -22.850 1.00 82.56 128 ARG A CA 1
ATOM 960 C C . ARG A 1 128 ? 21.659 -3.670 -22.878 1.00 82.56 128 ARG A C 1
ATOM 962 O O . ARG A 1 128 ? 21.920 -2.494 -22.647 1.00 82.56 128 ARG A O 1
ATOM 969 N N . ALA A 1 129 ? 20.437 -4.121 -23.103 1.00 83.56 129 ALA A N 1
ATOM 970 C CA . ALA A 1 129 ? 19.242 -3.298 -23.020 1.00 83.56 129 ALA A CA 1
ATOM 971 C C . ALA A 1 129 ? 18.189 -3.994 -22.165 1.00 83.56 129 ALA A C 1
ATOM 973 O O . ALA A 1 129 ? 18.127 -5.218 -22.090 1.00 83.56 129 ALA A O 1
ATOM 974 N N . TYR A 1 130 ? 17.355 -3.211 -21.508 1.00 84.62 130 TYR A N 1
ATOM 975 C CA . TYR A 1 130 ? 16.172 -3.684 -20.812 1.00 84.62 130 TYR A CA 1
ATOM 976 C C . TYR A 1 130 ? 15.137 -2.570 -20.870 1.00 84.62 130 TYR A C 1
ATOM 978 O O . TYR A 1 130 ? 15.484 -1.393 -20.956 1.00 84.62 130 TYR A O 1
ATOM 986 N N . PHE A 1 131 ? 13.873 -2.952 -20.850 1.00 82.75 131 PHE A N 1
ATOM 987 C CA . PHE A 1 131 ? 12.759 -2.024 -20.857 1.00 82.75 131 PHE A CA 1
ATOM 988 C C . PHE A 1 131 ? 12.225 -1.926 -19.438 1.00 82.75 131 PHE A C 1
ATOM 990 O O . PHE A 1 131 ? 11.887 -2.949 -18.841 1.00 82.75 131 PHE A O 1
ATOM 997 N N . LEU A 1 132 ? 12.150 -0.710 -18.902 1.00 83.81 132 LEU A N 1
ATOM 998 C CA . LEU A 1 132 ? 11.362 -0.437 -17.709 1.00 83.81 132 LEU A CA 1
ATOM 999 C C . LEU A 1 132 ? 10.138 0.362 -18.107 1.00 83.81 132 LEU A C 1
ATOM 1001 O O . LEU A 1 132 ? 10.197 1.203 -19.001 1.00 83.81 132 LEU A O 1
ATOM 1005 N N . PHE A 1 133 ? 9.055 0.133 -17.391 1.00 84.50 133 PHE A N 1
ATOM 1006 C CA . PHE A 1 133 ? 7.877 0.969 -17.475 1.00 84.50 133 PHE A CA 1
ATOM 1007 C C . PHE A 1 133 ? 7.305 1.171 -16.077 1.00 84.50 133 PHE A C 1
ATOM 1009 O O . PHE A 1 133 ? 7.457 0.323 -15.194 1.00 84.50 133 PHE A O 1
ATOM 1016 N N . SER A 1 134 ? 6.633 2.297 -15.894 1.00 85.31 134 SER A N 1
ATOM 1017 C CA . SER A 1 134 ? 5.769 2.565 -14.753 1.00 85.31 134 SER A CA 1
ATOM 1018 C C . SER A 1 134 ? 4.426 3.018 -15.309 1.00 85.31 134 SER A C 1
ATOM 1020 O O . SER A 1 134 ? 4.400 3.793 -16.268 1.00 85.31 134 SER A O 1
ATOM 1022 N N . SER A 1 135 ? 3.331 2.508 -14.750 1.00 78.62 135 SER A N 1
ATOM 1023 C CA . SER A 1 135 ? 1.973 2.864 -15.184 1.00 78.62 135 SER A CA 1
ATOM 1024 C C . SER A 1 135 ? 1.718 4.365 -15.020 1.00 78.62 135 SER A C 1
ATOM 1026 O O . SER A 1 135 ? 1.060 4.978 -15.855 1.00 78.62 135 SER A O 1
ATOM 1028 N N . ASP A 1 136 ? 2.341 4.956 -13.999 1.00 79.75 136 ASP A N 1
ATOM 1029 C CA . ASP A 1 136 ? 2.138 6.343 -13.576 1.00 79.75 136 ASP A CA 1
ATOM 1030 C C . ASP A 1 136 ? 3.307 7.244 -14.008 1.00 79.75 136 ASP A C 1
ATOM 1032 O O . ASP A 1 136 ? 3.462 8.365 -13.520 1.00 79.75 136 ASP A O 1
ATOM 1036 N N . LEU A 1 137 ? 4.175 6.758 -14.911 1.00 78.88 137 LEU A N 1
ATOM 1037 C CA . LEU A 1 137 ? 5.378 7.484 -15.330 1.00 78.88 137 LEU A CA 1
ATOM 1038 C C . LEU A 1 137 ? 5.027 8.865 -15.886 1.00 78.88 137 LEU A C 1
ATOM 1040 O O . LEU A 1 137 ? 5.663 9.842 -15.522 1.00 78.88 137 LEU A O 1
ATOM 1044 N N . ASN A 1 138 ? 3.985 8.951 -16.712 1.00 77.31 138 ASN A N 1
ATOM 1045 C CA . ASN A 1 138 ? 3.569 10.200 -17.352 1.00 77.31 138 ASN A CA 1
ATOM 1046 C C . ASN A 1 138 ? 2.968 11.218 -16.372 1.00 77.31 138 ASN A C 1
ATOM 1048 O O . ASN A 1 138 ? 2.900 12.400 -16.691 1.00 77.31 138 ASN A O 1
ATOM 1052 N N . GLU A 1 139 ? 2.529 10.785 -15.189 1.00 79.44 139 GLU A N 1
ATOM 1053 C CA . GLU A 1 139 ? 2.056 11.699 -14.141 1.00 79.44 139 GLU A CA 1
ATOM 1054 C C . GLU A 1 139 ? 3.224 12.358 -13.397 1.00 79.44 139 GLU A C 1
ATOM 1056 O O . GLU A 1 139 ? 3.083 13.445 -12.841 1.00 79.44 139 GLU A O 1
ATOM 1061 N N . HIS A 1 140 ? 4.390 11.706 -13.413 1.00 74.56 140 HIS A N 1
ATOM 1062 C CA . HIS A 1 140 ? 5.574 12.105 -12.654 1.00 74.56 140 HIS A CA 1
ATOM 1063 C C . HIS A 1 140 ? 6.759 12.512 -13.549 1.00 74.56 140 HIS A C 1
ATOM 1065 O O . HIS A 1 140 ? 7.783 12.959 -13.036 1.00 74.56 140 HIS A O 1
ATOM 1071 N N . ALA A 1 141 ? 6.637 12.373 -14.871 1.00 76.06 141 ALA A N 1
ATOM 1072 C CA . ALA A 1 141 ? 7.661 12.702 -15.855 1.00 76.06 141 ALA A CA 1
ATOM 1073 C C . ALA A 1 141 ? 7.084 13.596 -16.959 1.00 76.06 141 ALA A C 1
ATOM 1075 O O . ALA A 1 141 ? 6.010 13.336 -17.496 1.00 76.06 141 ALA A O 1
ATOM 1076 N N . GLY A 1 142 ? 7.828 14.643 -17.316 1.00 73.06 142 GLY A N 1
ATOM 1077 C CA . GLY A 1 142 ? 7.518 15.522 -18.439 1.00 73.06 142 GLY A CA 1
ATOM 1078 C C . GLY A 1 142 ? 8.577 15.396 -19.527 1.00 73.06 142 GLY A C 1
ATOM 1079 O O . GLY A 1 142 ? 9.771 15.425 -19.236 1.00 73.06 142 GLY A O 1
ATOM 1080 N N . LEU A 1 143 ? 8.144 15.280 -20.782 1.00 72.56 143 LEU A N 1
ATOM 1081 C CA . LEU A 1 143 ? 9.023 15.426 -21.940 1.00 72.56 143 LEU A CA 1
ATOM 1082 C C . LEU A 1 143 ? 9.230 16.919 -22.194 1.00 72.56 143 LEU A C 1
ATOM 1084 O O . LEU A 1 143 ? 8.267 17.663 -22.382 1.00 72.56 143 LEU A O 1
ATOM 1088 N N . ILE A 1 144 ? 10.486 17.357 -22.171 1.00 73.06 144 ILE A N 1
ATOM 1089 C CA . ILE A 1 144 ? 10.860 18.739 -22.467 1.00 73.06 144 ILE A CA 1
ATOM 1090 C C . ILE A 1 144 ? 11.428 18.767 -23.881 1.00 73.06 144 ILE A C 1
ATOM 1092 O O . ILE A 1 144 ? 12.329 17.997 -24.211 1.00 73.06 144 ILE A O 1
ATOM 1096 N N . ASP A 1 145 ? 10.898 19.657 -24.712 1.00 65.75 145 ASP A N 1
ATOM 1097 C CA . ASP A 1 145 ? 11.343 19.819 -26.091 1.00 65.75 145 ASP A CA 1
ATOM 1098 C C . ASP A 1 145 ? 12.680 20.587 -26.107 1.00 65.75 145 ASP A C 1
ATOM 1100 O O . ASP A 1 145 ? 12.734 21.775 -25.777 1.00 65.75 145 ASP A O 1
ATOM 1104 N N . GLY A 1 146 ? 13.786 19.902 -26.421 1.00 63.53 146 GLY A N 1
ATOM 1105 C CA . GLY A 1 146 ? 15.116 20.520 -26.516 1.00 63.53 146 GLY A CA 1
ATOM 1106 C C . GLY A 1 146 ? 16.292 19.617 -26.121 1.00 63.53 146 GLY A C 1
ATOM 1107 O O . GLY A 1 146 ? 16.354 19.072 -25.026 1.00 63.53 146 GLY A O 1
ATOM 1108 N N . GLY A 1 147 ? 17.294 19.521 -27.003 1.00 60.56 147 GLY A N 1
ATOM 1109 C CA . GLY A 1 147 ? 18.478 18.658 -26.866 1.00 60.56 147 GLY A CA 1
ATOM 1110 C C . GLY A 1 147 ? 19.619 19.217 -26.007 1.00 60.56 147 GLY A C 1
ATOM 1111 O O . GLY A 1 147 ? 20.781 19.139 -26.411 1.00 60.56 147 GLY A O 1
ATOM 1112 N N . LYS A 1 148 ? 19.329 19.821 -24.849 1.00 69.38 148 LYS A N 1
ATOM 1113 C CA . LYS A 1 148 ? 20.399 20.205 -23.914 1.00 69.38 148 LYS A CA 1
ATOM 1114 C C . LYS A 1 148 ? 20.840 18.973 -23.123 1.00 69.38 148 LYS A C 1
ATOM 1116 O O . LYS A 1 148 ? 20.006 18.250 -22.593 1.00 69.38 148 LYS A O 1
ATOM 1121 N N . ILE A 1 149 ? 22.151 18.743 -23.032 1.00 71.75 149 ILE A N 1
ATOM 1122 C CA . ILE A 1 149 ? 22.708 17.676 -22.192 1.00 71.75 149 ILE A CA 1
ATOM 1123 C C . ILE A 1 149 ? 22.349 17.961 -20.720 1.00 71.75 149 ILE A C 1
ATOM 1125 O O . ILE A 1 149 ? 22.671 19.058 -20.250 1.00 71.75 149 ILE A O 1
ATOM 1129 N N . PRO A 1 150 ? 21.713 17.004 -20.016 1.00 70.75 150 PRO A N 1
ATOM 1130 C CA . PRO A 1 150 ? 21.383 17.094 -18.602 1.00 70.75 150 PRO A CA 1
ATOM 1131 C C . PRO A 1 150 ? 22.602 17.472 -17.772 1.00 70.75 150 PRO A C 1
ATOM 1133 O O . PRO A 1 150 ? 23.626 16.785 -17.822 1.00 70.75 150 PRO A O 1
ATOM 1136 N N . ASP A 1 151 ? 22.493 18.538 -16.985 1.00 72.00 151 ASP A N 1
ATOM 1137 C CA . ASP A 1 151 ? 23.525 18.908 -16.019 1.00 72.00 151 ASP A CA 1
ATOM 1138 C C . ASP A 1 151 ? 23.099 18.472 -14.616 1.00 72.00 151 ASP A C 1
ATOM 1140 O O . ASP A 1 151 ? 22.594 19.249 -13.810 1.00 72.00 151 ASP A O 1
ATOM 1144 N N . ASN A 1 152 ? 23.324 17.191 -14.322 1.00 66.56 152 ASN A N 1
ATOM 1145 C CA . ASN A 1 152 ? 22.970 16.593 -13.035 1.00 66.56 152 ASN A CA 1
ATOM 1146 C C . ASN A 1 152 ? 23.941 16.971 -11.893 1.00 66.56 152 ASN A C 1
ATOM 1148 O O . ASN A 1 152 ? 23.814 16.448 -10.785 1.00 66.56 152 ASN A O 1
ATOM 1152 N N . SER A 1 153 ? 24.928 17.846 -12.138 1.00 64.81 153 SER A N 1
ATOM 1153 C CA . SER A 1 153 ? 25.947 18.221 -11.145 1.00 64.81 153 SER A CA 1
ATOM 1154 C C . SER A 1 153 ? 25.428 19.172 -10.058 1.00 64.81 153 SER A C 1
ATOM 1156 O O . SER A 1 153 ? 25.935 19.149 -8.937 1.00 64.81 153 SER A O 1
ATOM 1158 N N . ASN A 1 154 ? 24.373 19.938 -10.358 1.00 54.56 154 ASN A N 1
ATOM 1159 C CA . ASN A 1 154 ? 23.745 20.903 -9.448 1.00 54.56 154 ASN A CA 1
ATOM 1160 C C . ASN A 1 154 ? 22.437 20.402 -8.816 1.00 54.56 154 ASN A C 1
ATOM 1162 O O . ASN A 1 154 ? 21.732 21.186 -8.182 1.00 54.56 154 ASN A O 1
ATOM 1166 N N . ASN A 1 155 ? 22.117 19.108 -8.944 1.00 55.53 155 ASN A N 1
ATOM 1167 C CA . ASN A 1 155 ? 21.008 18.483 -8.219 1.00 55.53 155 ASN A CA 1
ATOM 1168 C C . ASN A 1 155 ? 21.383 18.379 -6.732 1.00 55.53 155 ASN A C 1
ATOM 1170 O O . ASN A 1 155 ? 21.753 17.318 -6.222 1.00 55.53 155 ASN A O 1
ATOM 1174 N N . GLN A 1 156 ? 21.364 19.519 -6.041 1.00 49.81 156 GLN A N 1
ATOM 1175 C CA . GLN A 1 156 ? 21.532 19.595 -4.603 1.00 49.81 156 GLN A CA 1
ATOM 1176 C C . GLN A 1 156 ? 20.447 18.731 -3.967 1.00 49.81 156 GLN A C 1
ATOM 1178 O O . GLN A 1 156 ? 19.253 18.983 -4.124 1.00 49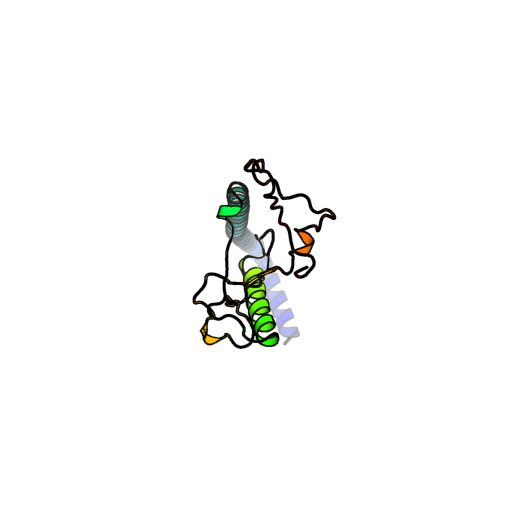.81 156 GLN A O 1
ATOM 1183 N N . ARG A 1 157 ? 20.900 17.691 -3.257 1.00 49.66 157 ARG A N 1
ATOM 1184 C CA . ARG A 1 157 ? 20.099 16.897 -2.325 1.00 49.66 157 ARG A CA 1
ATOM 1185 C C . ARG A 1 157 ? 19.660 17.791 -1.166 1.00 49.66 157 ARG A C 1
ATOM 1187 O O . ARG A 1 157 ? 20.161 17.651 -0.052 1.00 49.66 157 ARG A O 1
ATOM 1194 N N . ASP A 1 158 ? 18.750 18.719 -1.416 1.0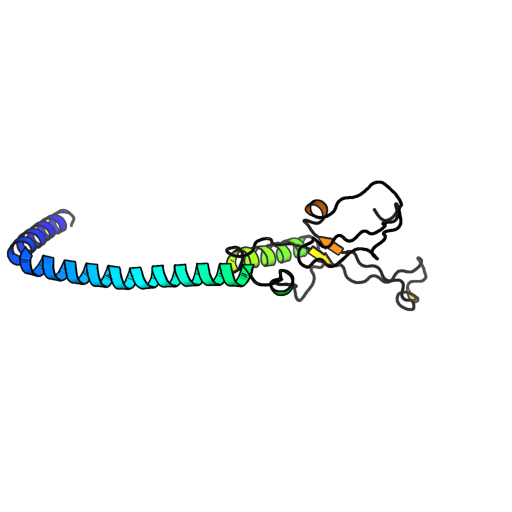0 47.53 158 ASP A N 1
ATOM 1195 C CA . ASP A 1 158 ? 17.902 19.192 -0.339 1.00 47.53 158 ASP A CA 1
ATOM 1196 C C . ASP A 1 158 ? 17.025 18.006 0.049 1.00 47.53 158 ASP A C 1
ATOM 1198 O O . ASP A 1 158 ? 16.331 17.426 -0.780 1.00 47.53 158 ASP A O 1
ATOM 1202 N N . GLN A 1 159 ? 17.074 17.606 1.318 1.00 52.94 159 GLN A N 1
ATOM 1203 C CA . GLN A 1 159 ? 16.312 16.462 1.843 1.00 52.94 159 GLN A CA 1
ATOM 1204 C C . GLN A 1 159 ? 14.786 16.637 1.693 1.00 52.94 159 GLN A C 1
ATOM 1206 O O . GLN A 1 159 ? 14.033 15.723 2.008 1.00 52.9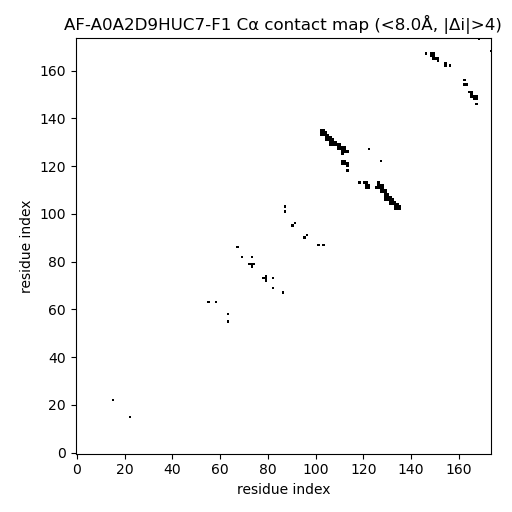4 159 GLN A O 1
ATOM 1211 N N . ASN A 1 160 ? 14.348 17.805 1.215 1.00 53.00 160 ASN A N 1
ATOM 1212 C CA . ASN A 1 160 ? 12.963 18.210 1.049 1.00 53.00 160 ASN A CA 1
ATOM 1213 C C . ASN A 1 160 ? 12.612 18.619 -0.400 1.00 53.00 160 ASN A C 1
ATOM 1215 O O . ASN A 1 160 ? 11.514 19.119 -0.630 1.00 53.00 160 ASN A O 1
ATOM 1219 N N . SER A 1 161 ? 13.529 18.468 -1.368 1.00 56.34 161 SER A N 1
ATOM 1220 C CA . SER A 1 161 ? 13.245 18.713 -2.788 1.00 56.34 161 SER A CA 1
ATOM 1221 C C . SER A 1 161 ? 13.021 17.395 -3.531 1.00 56.34 161 SER A C 1
ATOM 1223 O O . SER A 1 161 ? 13.692 16.390 -3.290 1.00 56.34 161 SER A O 1
ATOM 1225 N N . THR A 1 162 ? 12.041 17.379 -4.435 1.00 58.22 162 THR A N 1
ATOM 1226 C CA . THR A 1 162 ? 11.771 16.224 -5.297 1.00 58.22 162 THR A CA 1
ATOM 1227 C C . THR A 1 162 ? 13.000 15.946 -6.160 1.00 58.22 162 THR A C 1
ATOM 1229 O O . THR A 1 162 ? 13.485 16.844 -6.847 1.00 58.22 162 THR A O 1
ATOM 1232 N N . LEU A 1 163 ? 13.504 14.709 -6.141 1.00 62.34 163 LEU A N 1
ATOM 1233 C CA . LEU A 1 163 ? 14.602 14.293 -7.012 1.00 62.34 163 LEU A CA 1
ATOM 1234 C C . LEU A 1 163 ? 14.141 14.378 -8.472 1.00 62.34 163 LEU A C 1
ATOM 1236 O O . LEU A 1 163 ? 13.337 13.564 -8.920 1.00 62.34 163 LEU A O 1
ATOM 1240 N N . VAL A 1 164 ? 14.669 15.352 -9.208 1.00 66.69 164 VAL A N 1
ATOM 1241 C CA . VAL A 1 164 ? 14.456 15.477 -10.651 1.00 66.69 164 VAL A CA 1
ATOM 1242 C C . VAL A 1 164 ? 15.662 14.874 -11.362 1.00 66.69 164 VAL A C 1
ATOM 1244 O O . VAL A 1 164 ? 16.803 15.251 -11.097 1.00 66.69 164 VAL A O 1
ATOM 1247 N N . ILE A 1 165 ? 15.411 13.907 -12.245 1.00 67.25 165 ILE A N 1
ATOM 1248 C CA . ILE A 1 165 ? 16.432 13.312 -13.109 1.00 67.25 165 ILE A CA 1
ATOM 1249 C C . ILE A 1 165 ? 16.138 13.758 -14.534 1.00 67.25 165 ILE A C 1
ATOM 1251 O O . ILE A 1 165 ? 15.090 13.433 -15.085 1.00 67.25 165 ILE A O 1
ATOM 1255 N N . GLU A 1 166 ? 17.084 14.468 -15.134 1.00 72.31 166 GLU A N 1
ATOM 1256 C CA . GLU A 1 166 ? 17.053 14.786 -16.556 1.00 72.31 166 GLU A CA 1
ATOM 1257 C C . GLU A 1 166 ? 17.839 13.716 -17.329 1.00 72.31 166 GLU A C 1
ATOM 1259 O O . GLU A 1 166 ? 18.971 13.363 -16.972 1.00 72.31 166 GLU A O 1
ATOM 1264 N N . ALA A 1 167 ? 17.235 13.186 -18.392 1.00 71.81 167 ALA A N 1
ATOM 1265 C CA . ALA A 1 167 ? 17.834 12.185 -19.267 1.00 71.81 167 ALA A CA 1
ATOM 1266 C C . ALA A 1 167 ? 17.550 12.526 -20.734 1.00 71.81 167 ALA A C 1
ATOM 1268 O O . ALA A 1 167 ? 16.476 13.023 -21.065 1.00 71.81 167 ALA A O 1
ATOM 1269 N N . LEU A 1 168 ? 18.515 12.242 -21.612 1.00 75.50 168 LEU A N 1
ATOM 1270 C CA . LEU A 1 168 ? 18.321 12.326 -23.058 1.00 75.50 168 LEU A CA 1
ATOM 1271 C C . LEU A 1 168 ? 17.883 10.971 -23.594 1.00 75.50 168 LEU A C 1
ATOM 1273 O O . LEU A 1 168 ? 18.487 9.946 -23.276 1.00 75.50 168 LEU A O 1
ATOM 1277 N N . ILE A 1 169 ? 16.872 10.996 -24.453 1.00 68.56 169 ILE A N 1
ATOM 1278 C CA . ILE A 1 169 ? 16.390 9.834 -25.191 1.00 68.56 169 ILE A CA 1
ATOM 1279 C C . ILE A 1 169 ? 16.670 10.109 -26.673 1.00 68.56 169 ILE A C 1
ATOM 1281 O O . ILE A 1 169 ? 16.468 11.229 -27.141 1.00 68.56 169 ILE A O 1
ATOM 1285 N N . SER A 1 170 ? 17.201 9.121 -27.399 1.00 64.94 170 SER A N 1
ATOM 1286 C CA . SER A 1 170 ? 17.347 9.223 -28.859 1.00 64.94 170 SER A CA 1
ATOM 1287 C C . SER A 1 170 ? 15.964 9.311 -29.503 1.00 64.94 170 SER A C 1
ATOM 1289 O O . SER A 1 170 ? 15.058 8.615 -29.056 1.00 64.94 170 SER A O 1
ATOM 1291 N N . GLU A 1 171 ? 15.815 10.092 -30.574 1.00 63.91 171 GLU A N 1
ATOM 1292 C CA . GLU A 1 171 ? 14.571 10.171 -31.360 1.00 63.91 171 GLU A CA 1
ATOM 1293 C C . GLU A 1 171 ? 14.108 8.783 -31.832 1.00 63.91 171 GLU A C 1
ATOM 1295 O O . GLU A 1 171 ? 12.922 8.492 -31.874 1.00 63.91 171 GLU A O 1
ATOM 1300 N N . GLU A 1 172 ? 15.051 7.882 -32.106 1.00 57.19 172 GLU A N 1
ATOM 1301 C CA . GLU A 1 172 ? 14.767 6.503 -32.519 1.00 57.19 172 GLU A CA 1
ATOM 1302 C C . GLU A 1 172 ? 14.272 5.597 -31.373 1.00 57.19 172 GLU A C 1
ATOM 1304 O O . GLU A 1 172 ? 13.854 4.466 -31.621 1.00 57.19 172 GLU A O 1
ATOM 1309 N N . ALA A 1 173 ? 14.374 6.053 -30.121 1.00 54.19 173 ALA A N 1
ATOM 1310 C CA . ALA A 1 173 ? 14.052 5.296 -28.910 1.00 54.19 173 ALA A CA 1
ATOM 1311 C C . ALA A 1 173 ? 12.875 5.881 -28.102 1.00 54.19 173 ALA A C 1
ATOM 1313 O O . ALA A 1 173 ? 12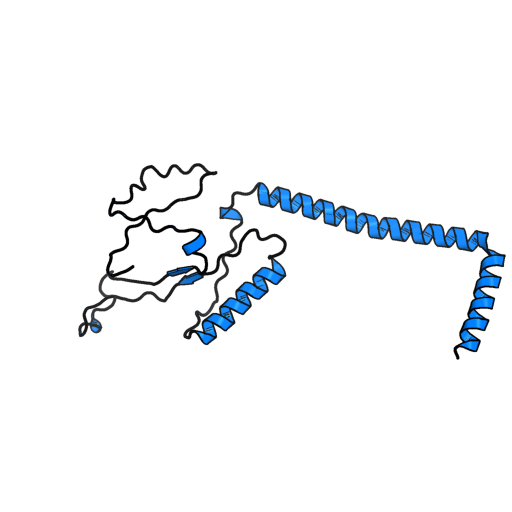.499 5.275 -27.095 1.00 54.19 173 ALA A O 1
ATOM 1314 N N . ALA A 1 174 ? 12.341 7.037 -28.514 1.00 52.16 174 ALA A N 1
ATOM 1315 C CA . ALA A 1 174 ? 11.155 7.689 -27.951 1.00 52.16 174 ALA A CA 1
ATOM 1316 C C . ALA A 1 174 ? 9.882 7.255 -28.697 1.00 52.16 174 ALA A C 1
ATOM 1318 O O . ALA A 1 174 ? 8.838 7.114 -28.022 1.00 52.16 174 ALA A O 1
#

Nearest PDB structures (foldseek):
  1eah-assembly1_4  TM=1.927E-01  e=9.157E+00  Poliovirus 2

Secondary structure (DSSP, 8-state):
-HHHHHHHHHHHHHHHHHTHHHHHHHHHHHHHHHHHHHHHHHHHHHHHHHHHHHHHHTS-GGGS------SS--SSHHHHHHHHHHHHHHHHHHHTTT-S----EEEPPPEEP--TT-GGGTTTSS-EE--EEETTHHHH----SS-PPP-GGG----TTS---------GGG-

Foldseek 3Di:
DVVVVVVVVVVVVVVCVVPVVVVVVVVVVVVVVVCVVVVVVVVVVVVVVVVVLVVCVPDQPVVVDDDDDDPDDDPDPVSNVVVQCVVVVVCCVPPVVPDPDDKDKDKAPKWFDDDPPVVVCGPVDPRIDMDIDIPCCPVVDDDDPDDDDDDCVPQPPPSPDDRDDDDDDDPVGD